Protein AF-A0A7J4RZZ2-F1 (afdb_monomer_lite)

pLDDT: mean 74.85, std 9.75, range [52.66, 89.94]

Foldseek 3Di:
DPPVVVVVVVVVVVVVVVVVVVVVVVVVVVVVVVVVVVCVVCVVLVVLLVVLVVLLVVLVVLLVQLVVCVVVDPDDVVSVVSNVSSVVSNVVSVVSVVVSVD

Structure (mmCIF, N/CA/C/O backbone):
data_AF-A0A7J4RZZ2-F1
#
_entry.id   AF-A0A7J4RZZ2-F1
#
loop_
_atom_site.group_PDB
_atom_site.id
_atom_site.type_symbol
_atom_site.label_atom_id
_atom_site.label_alt_id
_atom_site.label_comp_id
_atom_site.label_asym_id
_atom_site.label_entity_id
_atom_site.label_seq_id
_atom_site.pdbx_PDB_ins_code
_atom_site.Cartn_x
_atom_site.Cartn_y
_atom_site.Cartn_z
_atom_site.occupancy
_atom_site.B_iso_or_equiv
_atom_site.auth_seq_id
_atom_site.auth_comp_id
_atom_site.auth_asym_id
_atom_site.auth_atom_id
_atom_site.pdbx_PDB_model_num
ATOM 1 N N . MET A 1 1 ? 45.988 5.057 -60.104 1.00 52.66 1 MET A N 1
ATOM 2 C CA . MET A 1 1 ? 45.031 4.041 -59.606 1.00 52.66 1 MET A CA 1
ATOM 3 C C . MET A 1 1 ? 45.169 3.894 -58.087 1.00 52.66 1 MET A C 1
ATOM 5 O O . MET A 1 1 ? 45.546 2.832 -57.614 1.00 52.66 1 MET A O 1
ATOM 9 N N . SER A 1 2 ? 44.932 4.956 -57.307 1.00 54.78 2 SER A N 1
ATOM 10 C CA . SER A 1 2 ? 45.121 4.919 -55.839 1.00 54.78 2 SER A CA 1
ATOM 11 C C . SER A 1 2 ? 44.045 5.658 -55.030 1.00 54.78 2 SER A C 1
ATOM 13 O O . SER A 1 2 ? 44.117 5.651 -53.806 1.00 54.78 2 SER A O 1
ATOM 15 N N . SER A 1 3 ? 43.043 6.257 -55.680 1.00 60.94 3 SER A N 1
ATOM 16 C CA . SER A 1 3 ? 41.952 7.013 -55.043 1.00 60.94 3 SER A CA 1
ATOM 17 C C . SER A 1 3 ? 40.695 6.183 -54.782 1.00 60.94 3 SER A C 1
ATOM 19 O O . SER A 1 3 ? 39.990 6.428 -53.808 1.00 60.94 3 SER A O 1
ATOM 21 N N . ASP A 1 4 ? 40.423 5.186 -55.624 1.00 65.88 4 ASP A N 1
ATOM 22 C CA . ASP A 1 4 ? 39.105 4.536 -55.654 1.00 65.88 4 ASP A CA 1
ATOM 23 C C . ASP A 1 4 ? 38.909 3.583 -54.469 1.00 65.88 4 ASP A C 1
ATOM 25 O O . ASP A 1 4 ? 37.820 3.489 -53.912 1.00 65.88 4 ASP A O 1
ATOM 29 N N . TRP A 1 5 ? 39.990 2.953 -53.995 1.00 69.31 5 TRP A N 1
ATOM 30 C CA . TRP A 1 5 ? 39.936 2.071 -52.827 1.00 69.31 5 TRP A CA 1
ATOM 31 C C . TRP A 1 5 ? 39.671 2.837 -51.520 1.00 69.31 5 TRP A C 1
ATOM 33 O O . TRP A 1 5 ? 39.005 2.314 -50.630 1.00 69.31 5 TRP A O 1
ATOM 43 N N . ILE A 1 6 ? 40.148 4.086 -51.413 1.00 68.25 6 ILE A N 1
ATOM 44 C CA . ILE A 1 6 ? 39.923 4.944 -50.239 1.00 68.25 6 ILE A CA 1
ATOM 45 C C . ILE A 1 6 ? 38.468 5.411 -50.210 1.00 68.25 6 ILE A C 1
ATOM 47 O O . ILE A 1 6 ? 37.853 5.411 -49.147 1.00 68.25 6 ILE A O 1
ATOM 51 N N . ALA A 1 7 ? 37.904 5.758 -51.370 1.00 71.00 7 ALA A N 1
ATOM 52 C CA . ALA A 1 7 ? 36.501 6.139 -51.489 1.00 71.00 7 ALA A CA 1
ATOM 53 C C . ALA A 1 7 ? 35.568 4.979 -51.099 1.00 71.00 7 ALA A C 1
ATOM 55 O O . ALA A 1 7 ? 34.713 5.153 -50.234 1.00 71.00 7 ALA A O 1
ATOM 56 N N . SER A 1 8 ? 35.799 3.770 -51.627 1.00 72.62 8 SER A N 1
ATOM 57 C CA . SER A 1 8 ? 35.004 2.585 -51.266 1.00 72.62 8 SER A CA 1
ATOM 58 C C . SER A 1 8 ? 35.156 2.186 -49.792 1.00 72.62 8 SER A C 1
ATOM 60 O O . SER A 1 8 ? 34.197 1.739 -49.163 1.00 72.62 8 SER A O 1
ATOM 62 N N . PHE A 1 9 ? 36.345 2.368 -49.208 1.00 71.62 9 PHE A N 1
ATOM 63 C CA . PHE A 1 9 ? 36.563 2.134 -47.780 1.00 71.62 9 PHE A CA 1
ATOM 64 C C . PHE A 1 9 ? 35.841 3.173 -46.907 1.00 71.62 9 PHE A C 1
ATOM 66 O O . PHE A 1 9 ? 35.226 2.809 -45.905 1.00 71.62 9 PHE A O 1
ATOM 73 N N . ALA A 1 10 ? 35.865 4.451 -47.298 1.00 68.75 10 ALA A N 1
ATOM 74 C CA . ALA A 1 10 ? 35.170 5.529 -46.597 1.00 68.75 10 ALA A CA 1
ATOM 75 C C . ALA A 1 10 ? 33.640 5.369 -46.647 1.00 68.75 10 ALA A C 1
ATOM 77 O O . ALA A 1 10 ? 32.979 5.553 -45.625 1.00 68.75 10 ALA A O 1
ATOM 78 N N . GLU A 1 11 ? 33.085 4.960 -47.790 1.00 72.50 11 GLU A N 1
ATOM 79 C CA . GLU A 1 11 ? 31.659 4.631 -47.932 1.00 72.50 11 GLU A CA 1
ATOM 80 C C . GLU A 1 11 ? 31.266 3.419 -47.076 1.00 72.50 11 GLU A C 1
ATOM 82 O O . GLU A 1 11 ? 30.233 3.439 -46.402 1.00 72.50 11 GLU A O 1
ATOM 87 N N . GLY A 1 12 ? 32.118 2.389 -47.021 1.00 68.12 12 GLY A N 1
ATOM 88 C CA . GLY A 1 12 ? 31.928 1.238 -46.137 1.00 68.12 12 GLY A CA 1
ATOM 89 C C . GLY A 1 12 ? 31.924 1.627 -44.655 1.00 68.12 12 GLY A C 1
ATOM 90 O O . GLY A 1 12 ? 31.045 1.203 -43.904 1.00 68.12 12 GLY A O 1
ATOM 91 N N . LEU A 1 13 ? 32.853 2.492 -44.236 1.00 69.25 13 LEU A N 1
ATOM 92 C CA . LEU A 1 13 ? 32.917 3.025 -42.871 1.00 69.25 13 LEU A CA 1
ATOM 93 C C . LEU A 1 13 ? 31.691 3.876 -42.531 1.00 69.25 13 LEU A C 1
ATOM 95 O O . LEU A 1 13 ? 31.104 3.690 -41.467 1.00 69.25 13 LEU A O 1
ATOM 99 N N . GLN A 1 14 ? 31.261 4.764 -43.431 1.00 67.81 14 GLN A N 1
ATOM 100 C CA . GLN A 1 14 ? 30.038 5.549 -43.242 1.00 67.81 14 GLN A CA 1
ATOM 101 C C . GLN A 1 14 ? 28.794 4.666 -43.152 1.00 67.81 14 GLN A C 1
ATOM 103 O O . GLN A 1 14 ? 27.947 4.914 -42.299 1.00 67.81 14 GLN A O 1
ATOM 108 N N . SER A 1 15 ? 28.696 3.618 -43.972 1.00 73.56 15 SER A N 1
ATOM 109 C CA . SER A 1 15 ? 27.596 2.651 -43.919 1.00 73.56 15 SER A CA 1
ATOM 110 C C . SER A 1 15 ? 27.551 1.929 -42.571 1.00 73.56 15 SER A C 1
ATOM 112 O O . SER A 1 15 ? 26.513 1.918 -41.911 1.00 73.56 15 SER A O 1
ATOM 114 N N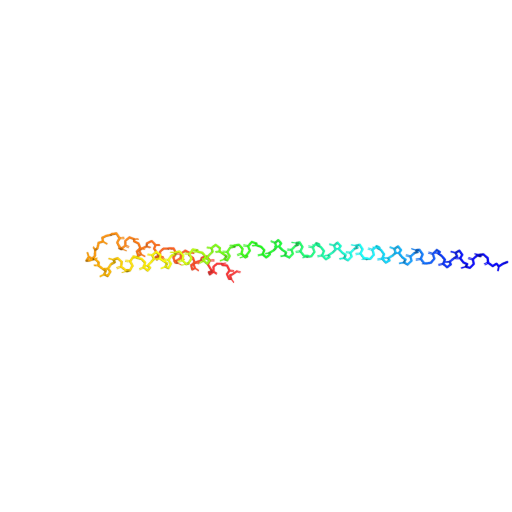 . VAL A 1 16 ? 28.689 1.422 -42.084 1.00 67.00 16 VAL A N 1
ATOM 115 C CA . VAL A 1 16 ? 28.769 0.754 -40.773 1.00 67.00 16 VAL A CA 1
ATOM 116 C C . VAL A 1 16 ? 28.464 1.721 -39.627 1.00 67.00 16 VAL A C 1
ATOM 118 O O . VAL A 1 16 ? 27.769 1.347 -38.684 1.00 67.00 16 VAL A O 1
ATOM 121 N N . VAL A 1 17 ? 28.926 2.972 -39.702 1.00 69.00 17 VAL A N 1
ATOM 122 C CA . VAL A 1 17 ? 28.625 4.003 -38.695 1.00 69.00 17 VAL A CA 1
ATOM 123 C C . VAL A 1 17 ? 27.143 4.385 -38.715 1.00 69.00 17 VAL A C 1
ATOM 125 O O . VAL A 1 17 ? 26.542 4.488 -37.648 1.00 69.00 17 VAL A O 1
ATOM 128 N N . ASN A 1 18 ? 26.522 4.517 -39.890 1.00 72.06 18 ASN A N 1
ATOM 129 C CA . ASN A 1 18 ? 25.085 4.774 -40.011 1.00 72.06 18 ASN A CA 1
ATOM 130 C C . ASN A 1 18 ? 24.248 3.597 -39.506 1.00 72.06 18 ASN A C 1
ATOM 132 O O . ASN A 1 18 ? 23.283 3.812 -38.777 1.00 72.06 18 ASN A O 1
ATOM 136 N N . VAL A 1 19 ? 24.625 2.357 -39.830 1.00 66.50 19 VAL A N 1
ATOM 137 C CA . VAL A 1 19 ? 23.952 1.155 -39.316 1.00 66.50 19 VAL A CA 1
ATOM 138 C C . VAL A 1 19 ? 24.128 1.056 -37.801 1.00 66.50 19 VAL A C 1
ATOM 140 O O . VAL A 1 19 ? 23.158 0.813 -37.095 1.00 66.50 19 VAL A O 1
ATOM 143 N N . SER A 1 20 ? 25.324 1.321 -37.274 1.00 60.91 20 SER A N 1
ATOM 144 C CA . SER A 1 20 ? 25.590 1.348 -35.830 1.00 60.91 20 SER A CA 1
ATOM 145 C C . SER A 1 20 ? 24.780 2.438 -35.115 1.00 60.91 20 SER A C 1
ATOM 147 O O . SER A 1 20 ? 24.180 2.183 -34.071 1.00 60.91 20 SER A O 1
ATOM 149 N N . GLY A 1 21 ? 24.678 3.633 -35.704 1.00 63.28 21 GLY A N 1
ATOM 150 C CA . GLY A 1 21 ? 23.839 4.724 -35.208 1.00 63.28 21 GLY A CA 1
ATOM 151 C C . GLY A 1 21 ? 22.348 4.382 -35.227 1.00 63.28 21 GLY A C 1
ATOM 152 O O . GLY A 1 21 ? 21.658 4.614 -34.235 1.00 63.28 21 GLY A O 1
ATOM 153 N N . ALA A 1 22 ? 21.862 3.765 -36.306 1.00 62.25 22 ALA A N 1
ATOM 154 C CA . ALA A 1 22 ? 20.476 3.323 -36.437 1.00 62.25 22 ALA A CA 1
ATOM 155 C C . ALA A 1 22 ? 20.136 2.194 -35.451 1.00 62.25 22 ALA A C 1
ATOM 157 O O . ALA A 1 22 ? 19.118 2.261 -34.766 1.00 62.25 22 ALA A O 1
ATOM 158 N N . VAL A 1 23 ? 21.014 1.198 -35.305 1.00 63.06 23 VAL A N 1
ATOM 159 C CA . VAL A 1 23 ? 20.860 0.100 -34.337 1.00 63.06 23 VAL A CA 1
ATOM 160 C C . VAL A 1 23 ? 20.881 0.638 -32.907 1.00 63.06 23 VAL A C 1
ATOM 162 O O . VAL A 1 23 ? 20.030 0.269 -32.101 1.00 63.06 23 VAL A O 1
ATOM 165 N N . LYS A 1 24 ? 21.784 1.572 -32.588 1.00 62.94 24 LYS A N 1
ATOM 166 C CA . LYS A 1 24 ? 21.810 2.241 -31.281 1.00 62.94 24 LYS A CA 1
ATOM 167 C C . LYS A 1 24 ? 20.527 3.039 -31.028 1.00 62.94 24 LYS A C 1
ATOM 169 O O . LYS A 1 24 ? 20.004 2.986 -29.919 1.00 62.94 24 LYS A O 1
ATOM 174 N N . GLY A 1 25 ? 20.002 3.718 -32.050 1.00 61.72 25 GLY A N 1
ATOM 175 C CA . GLY A 1 25 ? 18.724 4.429 -32.002 1.00 61.72 25 GLY A CA 1
ATOM 176 C C . GLY A 1 25 ? 17.557 3.500 -31.666 1.00 61.72 25 GLY A C 1
ATOM 177 O O . GLY A 1 25 ? 16.870 3.730 -30.674 1.00 61.72 25 GLY A O 1
ATOM 178 N N . VAL A 1 26 ? 17.405 2.404 -32.416 1.00 64.75 26 VAL A N 1
ATOM 179 C CA . VAL A 1 26 ? 16.331 1.411 -32.226 1.00 64.75 26 VAL A CA 1
ATOM 180 C C . VAL A 1 26 ? 16.443 0.691 -30.880 1.00 64.75 26 VAL A C 1
ATOM 182 O O . VAL A 1 26 ? 15.433 0.464 -30.219 1.00 64.75 26 VAL A O 1
ATOM 185 N N . ILE A 1 27 ? 17.656 0.357 -30.425 1.00 63.28 27 ILE A N 1
ATOM 186 C CA . ILE A 1 27 ? 17.855 -0.252 -29.101 1.00 63.28 27 ILE A CA 1
ATOM 187 C C . ILE A 1 27 ? 17.497 0.751 -28.004 1.00 63.28 27 ILE A C 1
ATOM 189 O O . ILE A 1 27 ? 16.806 0.393 -27.055 1.00 63.28 27 ILE A O 1
ATOM 193 N N . SER A 1 28 ? 17.925 2.009 -28.128 1.00 66.44 28 SER A N 1
ATOM 194 C CA . SER A 1 28 ? 17.612 3.032 -27.127 1.00 66.44 28 SER A CA 1
ATOM 195 C C . SER A 1 28 ? 16.115 3.338 -27.049 1.00 66.44 28 SER A C 1
ATOM 197 O O . SER A 1 28 ? 15.598 3.453 -25.941 1.00 66.44 28 SER A O 1
ATOM 199 N N . SER A 1 29 ? 15.405 3.381 -28.184 1.00 66.25 29 SER A N 1
ATOM 200 C CA . SER A 1 29 ? 13.952 3.572 -28.203 1.00 66.25 29 SER A CA 1
ATOM 201 C C . SER A 1 29 ? 13.221 2.355 -27.645 1.00 66.25 29 SER A C 1
ATOM 203 O O . SER A 1 29 ? 12.339 2.515 -26.815 1.00 66.25 29 SER A O 1
ATOM 205 N N . SER A 1 30 ? 13.646 1.139 -28.001 1.00 63.53 30 SER A N 1
ATOM 206 C CA . SER A 1 30 ? 13.036 -0.102 -27.499 1.00 63.53 30 SER A CA 1
ATOM 207 C C . SER A 1 30 ? 13.246 -0.283 -25.992 1.00 63.53 30 SER A C 1
ATOM 209 O O . SER A 1 30 ? 12.363 -0.768 -25.289 1.00 63.53 30 SER A O 1
ATOM 211 N N . VAL A 1 31 ? 14.412 0.114 -25.470 1.00 68.06 31 VAL A N 1
ATOM 212 C CA . VAL A 1 31 ? 14.688 0.106 -24.027 1.00 68.06 31 VAL A CA 1
ATOM 213 C C . VAL A 1 31 ? 13.891 1.203 -23.325 1.00 68.06 31 VAL A C 1
ATOM 215 O O . VAL A 1 31 ? 13.322 0.933 -22.272 1.00 68.06 31 VAL A O 1
ATOM 218 N N . ALA A 1 32 ? 13.803 2.408 -23.894 1.00 69.06 32 ALA A N 1
ATOM 219 C CA . ALA A 1 32 ? 13.000 3.492 -23.331 1.00 69.06 32 ALA A CA 1
ATOM 220 C C . ALA A 1 32 ? 11.510 3.121 -23.274 1.00 69.06 32 ALA A C 1
ATOM 222 O O . ALA A 1 32 ? 10.909 3.219 -22.209 1.00 69.06 32 ALA A O 1
ATOM 223 N N . GLU A 1 33 ? 10.950 2.587 -24.360 1.00 70.56 33 GLU A N 1
ATOM 224 C CA . GLU A 1 33 ? 9.572 2.086 -24.414 1.00 70.56 33 GLU A CA 1
ATOM 225 C C . GLU A 1 33 ? 9.362 0.893 -23.474 1.00 70.56 33 GLU A C 1
ATOM 227 O O . GLU A 1 33 ? 8.331 0.790 -22.814 1.00 70.56 33 GLU A O 1
ATOM 232 N N . GLY A 1 34 ? 10.341 -0.010 -23.360 1.00 68.94 34 GLY A N 1
ATOM 233 C CA . GLY A 1 34 ? 10.288 -1.133 -22.422 1.00 68.94 34 GLY A CA 1
ATOM 234 C C . GLY A 1 34 ? 10.273 -0.684 -20.956 1.00 68.94 34 GLY A C 1
ATOM 235 O O . GLY A 1 34 ? 9.504 -1.212 -20.151 1.00 68.94 34 GLY A O 1
ATOM 236 N N . VAL A 1 35 ? 11.086 0.317 -20.611 1.00 72.25 35 VAL A N 1
ATOM 237 C CA . VAL A 1 35 ? 11.136 0.921 -19.270 1.00 72.25 35 VAL A CA 1
ATOM 238 C C . VAL A 1 35 ? 9.861 1.703 -18.988 1.00 72.25 35 VAL A C 1
ATOM 240 O O . VAL A 1 35 ? 9.304 1.564 -17.902 1.00 72.25 35 VAL A O 1
ATOM 243 N N . GLU A 1 36 ? 9.377 2.481 -19.951 1.00 69.62 36 GLU A N 1
ATOM 244 C CA . GLU A 1 36 ? 8.153 3.269 -19.835 1.00 69.62 36 GLU A CA 1
ATOM 245 C C . GLU A 1 36 ? 6.939 2.356 -19.623 1.00 69.62 36 GLU A C 1
ATOM 247 O O . GLU A 1 36 ? 6.223 2.498 -18.631 1.00 69.62 36 GLU A O 1
ATOM 252 N N . ASN A 1 37 ? 6.774 1.327 -20.457 1.00 72.19 37 ASN A N 1
ATOM 253 C CA . ASN A 1 37 ? 5.716 0.328 -20.298 1.00 72.19 37 ASN A CA 1
ATOM 254 C C . ASN A 1 37 ? 5.841 -0.446 -18.974 1.00 72.19 37 ASN A C 1
ATOM 256 O O . ASN A 1 37 ? 4.841 -0.703 -18.296 1.00 72.19 37 ASN A O 1
ATOM 260 N N . GLY A 1 38 ? 7.068 -0.771 -18.556 1.00 69.75 38 GLY A N 1
ATOM 261 C CA . GLY A 1 38 ? 7.347 -1.369 -17.251 1.00 69.75 38 GLY A CA 1
ATOM 262 C C . GLY A 1 38 ? 6.902 -0.469 -16.096 1.00 69.75 38 GLY A C 1
ATOM 263 O O . GLY A 1 38 ? 6.160 -0.912 -15.216 1.00 69.75 38 GLY A O 1
ATOM 264 N N . PHE A 1 39 ? 7.269 0.812 -16.132 1.00 70.12 39 PHE A N 1
ATOM 265 C CA . PHE A 1 39 ? 6.877 1.802 -15.132 1.00 70.12 39 PHE A CA 1
ATOM 266 C C . PHE A 1 39 ? 5.362 1.992 -15.083 1.00 70.12 39 PHE A C 1
ATOM 268 O O . PHE A 1 39 ? 4.785 1.920 -13.996 1.00 70.12 39 PHE A O 1
ATOM 275 N N . TYR A 1 40 ? 4.69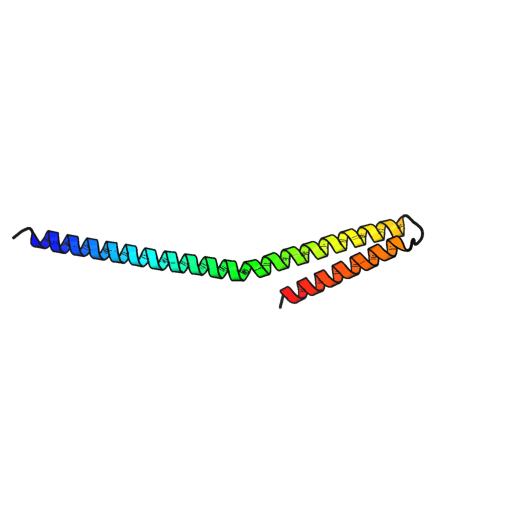5 2.161 -16.224 1.00 73.06 40 TYR A N 1
ATOM 276 C CA . TYR A 1 40 ? 3.239 2.310 -16.271 1.00 73.06 40 TYR A CA 1
ATOM 277 C C . TYR A 1 40 ? 2.501 1.065 -15.769 1.00 73.06 40 TYR A C 1
ATOM 279 O O . TYR A 1 40 ? 1.442 1.192 -15.156 1.00 73.06 40 TYR A O 1
ATOM 287 N N . SER A 1 41 ? 3.068 -0.131 -15.949 1.00 72.19 41 SER A N 1
ATOM 288 C CA . SER A 1 41 ? 2.460 -1.368 -15.442 1.00 72.19 41 SER A CA 1
ATOM 289 C C . SER A 1 41 ? 2.615 -1.554 -13.923 1.00 72.19 41 SER A C 1
ATOM 291 O O . SER A 1 41 ? 1.722 -2.095 -13.264 1.00 72.19 41 SER A O 1
ATOM 293 N N . ILE A 1 42 ? 3.727 -1.089 -13.340 1.00 71.56 42 ILE A N 1
ATOM 294 C CA . ILE A 1 42 ? 4.070 -1.323 -11.926 1.00 71.56 42 ILE A CA 1
ATOM 295 C C . ILE A 1 42 ? 3.562 -0.194 -11.023 1.00 71.56 42 ILE A C 1
ATOM 297 O O . ILE A 1 42 ? 3.044 -0.459 -9.935 1.00 71.56 42 ILE A O 1
ATOM 301 N N . THR A 1 43 ? 3.657 1.055 -11.479 1.00 77.12 43 THR A N 1
ATOM 302 C CA . THR A 1 43 ? 3.255 2.259 -10.731 1.00 77.12 43 THR A CA 1
ATOM 303 C C . THR A 1 43 ? 1.860 2.157 -10.097 1.00 77.12 43 THR A C 1
ATOM 305 O O . THR A 1 43 ? 1.756 2.378 -8.887 1.00 77.12 43 THR A O 1
ATOM 308 N N . PRO A 1 44 ? 0.784 1.760 -10.810 1.00 78.06 44 PRO A N 1
ATOM 309 C CA . PRO A 1 44 ? -0.543 1.677 -10.202 1.00 78.06 44 PRO A CA 1
ATOM 310 C C . PRO A 1 44 ? -0.619 0.625 -9.086 1.00 78.06 44 PRO A C 1
ATOM 312 O O . PRO A 1 44 ? -1.305 0.847 -8.088 1.00 78.06 44 PRO A O 1
ATOM 315 N N . ARG A 1 45 ? 0.117 -0.492 -9.194 1.00 76.56 45 ARG A N 1
ATOM 316 C CA . ARG A 1 45 ? 0.173 -1.515 -8.134 1.00 76.56 45 ARG A CA 1
ATOM 317 C C . ARG A 1 45 ? 0.915 -1.014 -6.900 1.00 76.56 45 ARG A C 1
ATOM 319 O O . ARG A 1 45 ? 0.474 -1.281 -5.784 1.00 76.56 45 ARG A O 1
ATOM 326 N N . VAL A 1 46 ? 2.009 -0.277 -7.091 1.00 79.75 46 VAL A N 1
ATOM 327 C CA . VAL A 1 46 ? 2.792 0.306 -5.990 1.00 79.75 46 VAL A CA 1
ATOM 328 C C . VAL A 1 46 ? 1.984 1.374 -5.259 1.00 79.75 46 VAL A C 1
ATOM 330 O O . VAL A 1 46 ? 1.875 1.318 -4.037 1.00 79.75 46 VAL A O 1
ATOM 333 N N . ILE A 1 47 ? 1.342 2.292 -5.987 1.00 81.06 47 ILE A N 1
ATOM 334 C CA . ILE A 1 47 ? 0.480 3.324 -5.390 1.00 81.06 47 ILE A CA 1
ATOM 335 C C . ILE A 1 47 ? -0.655 2.674 -4.592 1.00 81.06 47 ILE A C 1
ATOM 337 O O . ILE A 1 47 ? -0.913 3.056 -3.450 1.00 81.06 47 ILE A O 1
ATOM 341 N N . ARG A 1 48 ? -1.298 1.641 -5.150 1.00 78.44 48 ARG A N 1
ATOM 342 C CA . ARG A 1 48 ? -2.362 0.907 -4.457 1.00 78.44 48 ARG A CA 1
ATOM 343 C C . ARG A 1 48 ? -1.859 0.234 -3.180 1.00 78.44 48 ARG A C 1
ATOM 345 O O . ARG A 1 48 ? -2.545 0.294 -2.164 1.00 78.44 48 ARG A O 1
ATOM 352 N N . LEU A 1 49 ? -0.660 -0.350 -3.204 1.00 82.19 49 LEU A N 1
ATOM 353 C CA . LEU A 1 49 ? -0.012 -0.927 -2.021 1.00 82.19 49 LEU A CA 1
ATOM 354 C C . LEU A 1 49 ? 0.239 0.114 -0.930 1.00 82.19 49 LEU A C 1
ATOM 356 O O . LEU A 1 49 ? -0.055 -0.164 0.229 1.00 82.19 49 LEU A O 1
ATOM 360 N N . VAL A 1 50 ? 0.739 1.297 -1.296 1.00 85.56 50 VAL A N 1
ATOM 361 C CA . VAL A 1 50 ? 0.999 2.400 -0.354 1.00 85.56 50 VAL A CA 1
ATOM 362 C C . VAL A 1 50 ? -0.297 2.902 0.287 1.00 85.56 50 VAL A C 1
ATOM 364 O O . VAL A 1 50 ? -0.346 3.133 1.492 1.00 85.56 50 VAL A O 1
ATOM 367 N N . ILE A 1 51 ? -1.375 3.028 -0.491 1.00 84.88 51 ILE A N 1
ATOM 368 C CA . ILE A 1 51 ? -2.686 3.435 0.036 1.00 84.88 51 ILE A CA 1
ATOM 369 C C . ILE A 1 51 ? -3.230 2.379 1.007 1.00 84.88 51 ILE A C 1
ATOM 371 O O . ILE A 1 51 ? -3.708 2.713 2.092 1.00 84.88 51 ILE A O 1
ATOM 375 N N . VAL A 1 52 ? -3.137 1.099 0.638 1.00 86.12 52 VAL A N 1
ATOM 376 C CA . VAL A 1 52 ? -3.604 -0.019 1.467 1.00 86.12 52 VAL A CA 1
ATOM 377 C C . VAL A 1 52 ? -2.809 -0.126 2.770 1.00 86.12 52 VAL A C 1
ATOM 379 O O . VAL A 1 52 ? -3.406 -0.307 3.832 1.00 86.12 52 VAL A O 1
ATOM 382 N N . SER A 1 53 ? -1.482 0.011 2.721 1.00 83.25 53 SER A N 1
ATOM 383 C CA . SER A 1 53 ? -0.647 -0.016 3.925 1.00 83.25 53 SER A CA 1
ATOM 384 C C . SER A 1 53 ? -0.902 1.194 4.826 1.00 83.25 53 SER A C 1
ATOM 386 O O . SER A 1 53 ? -0.986 1.030 6.043 1.00 83.25 53 SER A O 1
ATOM 388 N N . GLY A 1 54 ? -1.114 2.379 4.244 1.00 86.38 54 GLY A N 1
ATOM 389 C CA . GLY A 1 54 ? -1.524 3.579 4.974 1.00 86.38 54 GLY A CA 1
ATOM 390 C C . GLY A 1 54 ? -2.846 3.382 5.718 1.00 86.38 54 GLY A C 1
ATOM 391 O O . GLY A 1 54 ? -2.909 3.614 6.922 1.00 86.38 54 GLY A O 1
ATOM 392 N N . LEU A 1 55 ? -3.874 2.862 5.038 1.00 85.88 55 LEU A N 1
ATOM 393 C CA . LEU A 1 55 ? -5.177 2.547 5.642 1.00 85.88 55 LEU A CA 1
ATOM 394 C C . LEU A 1 55 ? -5.067 1.551 6.803 1.00 85.88 55 LEU A C 1
ATOM 396 O O . LEU A 1 55 ? -5.708 1.748 7.835 1.00 85.88 55 LEU A O 1
ATOM 400 N N . LEU A 1 56 ? -4.242 0.509 6.659 1.00 86.06 56 LEU A N 1
ATOM 401 C CA . LEU A 1 56 ? -4.007 -0.466 7.727 1.00 86.06 56 LEU A CA 1
ATOM 402 C C . LEU A 1 56 ? -3.336 0.172 8.947 1.00 86.06 56 LEU A C 1
ATOM 404 O O . LEU A 1 56 ? -3.786 -0.057 10.068 1.00 86.06 56 LEU A O 1
ATOM 408 N N . LEU A 1 57 ? -2.298 0.989 8.745 1.00 89.25 57 LEU A N 1
ATOM 409 C CA . LEU A 1 57 ? -1.602 1.678 9.836 1.00 89.25 57 LEU A CA 1
ATOM 410 C C . LEU A 1 57 ? -2.515 2.678 10.548 1.00 89.25 57 LEU A C 1
ATOM 412 O O . LEU A 1 57 ? -2.569 2.689 11.776 1.00 89.25 57 LEU A O 1
ATOM 416 N N . THR A 1 58 ? -3.273 3.481 9.798 1.00 89.44 58 THR A N 1
ATOM 417 C CA . THR A 1 58 ? -4.254 4.406 10.378 1.00 89.44 58 THR A CA 1
ATOM 418 C C . THR A 1 58 ? -5.328 3.651 11.155 1.00 89.44 58 THR A C 1
ATOM 420 O O . THR A 1 58 ? -5.629 4.023 12.287 1.00 89.44 58 THR A O 1
ATOM 423 N N . GLY A 1 59 ? -5.863 2.560 10.599 1.00 85.12 59 GLY A N 1
ATOM 424 C CA . GLY A 1 59 ? -6.828 1.709 11.293 1.00 85.12 59 GLY A CA 1
ATOM 425 C C . GLY A 1 59 ? -6.273 1.132 12.594 1.00 85.12 59 GLY A C 1
ATOM 426 O O . GLY A 1 59 ? -6.951 1.177 13.617 1.00 85.12 59 GLY A O 1
ATOM 427 N N . LEU A 1 60 ? -5.018 0.671 12.583 1.00 89.75 60 LEU A N 1
ATOM 428 C CA . LEU A 1 60 ? -4.337 0.141 13.764 1.00 89.75 60 LEU A CA 1
ATOM 429 C C . LEU A 1 60 ? -4.143 1.210 14.849 1.00 89.75 60 LEU A C 1
ATOM 431 O O . LEU A 1 60 ? -4.404 0.948 16.020 1.00 89.75 60 LEU A O 1
ATOM 435 N N . LEU A 1 61 ? -3.723 2.420 14.467 1.00 88.75 61 LEU A N 1
ATOM 436 C CA . LEU A 1 61 ? -3.544 3.541 15.394 1.00 88.75 61 LEU A CA 1
ATOM 437 C C . LEU A 1 61 ? -4.872 3.966 16.025 1.00 88.75 61 LEU A C 1
ATOM 439 O O . LEU A 1 61 ? -4.952 4.126 17.240 1.00 88.75 61 LEU A O 1
ATOM 443 N N . VAL A 1 62 ? -5.927 4.104 15.219 1.00 88.56 62 VAL A N 1
ATOM 444 C CA . VAL A 1 62 ? -7.269 4.460 15.706 1.00 88.56 62 VAL A CA 1
ATOM 445 C C . VAL A 1 62 ? -7.825 3.366 16.621 1.00 88.56 62 VAL A C 1
ATOM 447 O O . VAL A 1 62 ? -8.399 3.670 17.666 1.00 88.56 62 VAL A O 1
ATOM 450 N N . PHE A 1 63 ? -7.597 2.096 16.279 1.00 87.00 63 PHE A N 1
ATOM 451 C CA . PHE A 1 63 ? -7.974 0.966 17.121 1.00 87.00 63 PHE A CA 1
ATOM 452 C C . PHE A 1 63 ? -7.230 0.982 18.463 1.00 87.00 63 PHE A C 1
ATOM 454 O O . PHE A 1 63 ? -7.859 0.847 19.509 1.00 87.00 63 PHE A O 1
ATOM 461 N N . ALA A 1 64 ? -5.914 1.208 18.456 1.00 86.62 64 ALA A N 1
ATOM 462 C CA . ALA A 1 64 ? -5.104 1.291 19.670 1.00 86.62 64 ALA A CA 1
ATOM 463 C C . ALA A 1 64 ? -5.515 2.473 20.567 1.00 86.62 64 ALA A C 1
ATOM 465 O O . ALA A 1 64 ? -5.612 2.314 21.782 1.00 86.62 64 ALA A O 1
ATOM 466 N N . LEU A 1 65 ? -5.823 3.634 19.977 1.00 85.38 65 LEU A N 1
ATOM 467 C CA . LEU A 1 65 ? -6.352 4.793 20.703 1.00 85.38 65 LEU A CA 1
ATOM 468 C C . LEU A 1 65 ? -7.716 4.496 21.336 1.00 85.38 65 LEU A C 1
ATOM 470 O O . LEU A 1 65 ? -7.938 4.823 22.502 1.00 85.38 65 LEU A O 1
ATOM 474 N N . GLY A 1 66 ? -8.616 3.844 20.595 1.00 83.06 66 GLY A N 1
ATOM 475 C CA . GLY A 1 66 ? -9.904 3.400 21.127 1.00 83.06 66 GLY A CA 1
ATOM 476 C C . GLY A 1 66 ? -9.743 2.397 22.266 1.00 83.06 66 GLY A C 1
ATOM 477 O O . GLY A 1 66 ? -10.403 2.524 23.295 1.00 83.06 66 GLY A O 1
ATOM 478 N N . PHE A 1 67 ? -8.818 1.448 22.120 1.00 83.56 67 PHE A N 1
ATOM 479 C CA . PHE A 1 67 ? -8.502 0.461 23.148 1.00 83.56 67 PHE A CA 1
ATOM 480 C C . PHE A 1 67 ? -7.971 1.118 24.429 1.00 83.56 67 PHE A C 1
ATOM 482 O O . PHE A 1 67 ? -8.454 0.811 25.517 1.00 83.56 67 PHE A O 1
ATOM 489 N N . GLY A 1 68 ? -7.047 2.077 24.300 1.00 82.56 68 GLY A N 1
ATOM 490 C CA . GLY A 1 68 ? -6.538 2.861 25.427 1.00 82.56 68 GLY A CA 1
ATOM 491 C C . GLY A 1 68 ? -7.643 3.634 26.150 1.00 82.56 68 GLY A C 1
ATOM 492 O O . GLY A 1 68 ? -7.748 3.557 27.370 1.00 82.56 68 GLY A O 1
ATOM 493 N N . GLN A 1 69 ? -8.539 4.293 25.408 1.00 80.25 69 GLN A N 1
ATOM 494 C CA . GLN A 1 69 ? -9.655 5.038 26.005 1.00 80.25 69 GLN A CA 1
ATOM 495 C C . GLN A 1 69 ? -10.680 4.146 26.714 1.00 80.25 69 GLN A C 1
ATOM 497 O O . GLN A 1 69 ? -11.246 4.567 27.722 1.00 80.25 69 GLN A O 1
ATOM 502 N N . VAL A 1 70 ? -10.931 2.936 26.204 1.00 80.44 70 VAL A N 1
ATOM 503 C CA . VAL A 1 70 ? -11.828 1.965 26.855 1.00 80.44 70 VAL A CA 1
ATOM 504 C C . VAL A 1 70 ? -11.220 1.414 28.148 1.00 80.44 70 VAL A C 1
ATOM 506 O O . VAL A 1 70 ? -11.964 1.141 29.088 1.00 80.44 70 VAL A O 1
ATOM 509 N N . LEU A 1 71 ? -9.892 1.274 28.210 1.00 77.69 71 LEU A N 1
ATOM 510 C CA . LEU A 1 71 ? -9.180 0.826 29.409 1.00 77.69 71 LEU A CA 1
ATOM 511 C C . LEU A 1 71 ? -9.046 1.921 30.476 1.00 77.69 71 LEU A C 1
ATOM 513 O O . LEU A 1 71 ? -9.187 1.622 31.658 1.00 77.69 71 LEU A O 1
ATOM 517 N N . GLU A 1 72 ? -8.780 3.169 30.081 1.00 73.62 72 GLU A N 1
ATOM 518 C CA . GLU A 1 72 ? -8.593 4.280 31.026 1.00 73.62 72 GLU A CA 1
ATOM 519 C C . GLU A 1 72 ? -9.904 4.803 31.625 1.00 73.62 72 GLU A C 1
ATOM 521 O O . GLU A 1 72 ? -9.910 5.265 32.763 1.00 73.62 72 G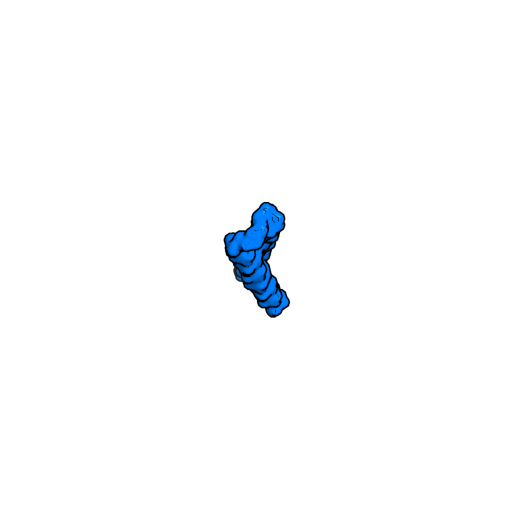LU A O 1
ATOM 526 N N . ASN A 1 73 ? -11.019 4.746 30.888 1.00 57.91 73 ASN A N 1
ATOM 527 C CA . ASN A 1 73 ? -12.293 5.306 31.333 1.00 57.91 73 ASN A CA 1
ATOM 528 C C . ASN A 1 73 ? -13.428 4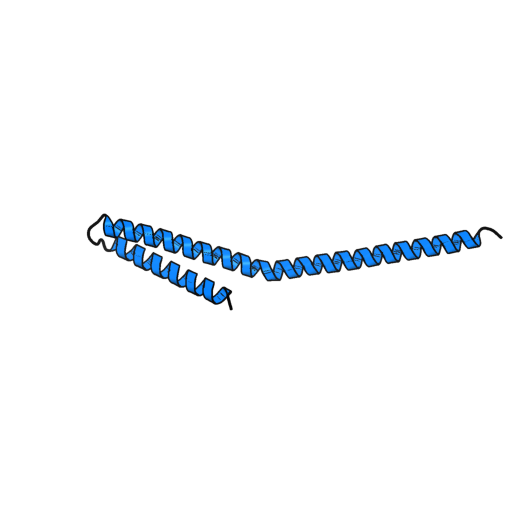.302 31.130 1.00 57.91 73 ASN A C 1
ATOM 530 O O . ASN A 1 73 ? -13.774 3.988 29.993 1.00 57.91 73 ASN A O 1
ATOM 534 N N . THR A 1 74 ? -14.043 3.864 32.235 1.00 56.34 74 THR A N 1
ATOM 535 C CA . THR A 1 74 ? -15.267 3.049 32.326 1.00 56.34 74 THR A CA 1
ATOM 536 C C . THR A 1 74 ? -16.181 3.226 31.109 1.00 56.34 74 THR A C 1
ATOM 538 O O . THR A 1 74 ? -16.944 4.187 31.054 1.00 56.34 74 THR A O 1
ATOM 541 N N . PHE A 1 75 ? -16.057 2.334 30.117 1.00 56.78 75 PHE A N 1
ATOM 542 C CA . PHE A 1 75 ? -16.905 2.212 28.921 1.00 56.78 75 PHE A CA 1
ATOM 543 C C . PHE A 1 75 ? -17.557 3.524 28.435 1.00 56.78 75 PHE A C 1
ATOM 545 O O . PHE A 1 75 ? -18.778 3.633 28.312 1.00 56.78 75 PHE A O 1
ATOM 552 N N . GLN A 1 76 ? -16.758 4.550 28.126 1.00 60.88 76 GLN A N 1
ATOM 553 C CA . GLN A 1 76 ? -17.304 5.709 27.421 1.00 60.88 76 GLN A CA 1
ATOM 554 C C . GLN A 1 76 ? -17.597 5.332 25.963 1.00 60.88 76 GLN A C 1
ATOM 556 O O . GLN A 1 76 ? -16.722 4.833 25.255 1.00 60.88 76 GLN A O 1
ATOM 561 N N . ALA A 1 77 ? -18.806 5.647 25.482 1.00 65.75 77 ALA A N 1
ATOM 562 C CA . ALA A 1 77 ? -19.261 5.395 24.105 1.00 65.75 77 ALA A CA 1
ATOM 563 C C . ALA A 1 77 ? -18.326 5.962 23.010 1.00 65.75 77 ALA A C 1
ATOM 565 O O . ALA A 1 77 ? -18.384 5.557 21.852 1.00 65.75 77 ALA A O 1
ATOM 566 N N . LYS A 1 78 ? -17.441 6.896 23.376 1.00 67.94 78 LYS A N 1
ATOM 567 C CA . LYS A 1 78 ? -16.403 7.442 22.495 1.00 67.94 78 LYS A CA 1
ATOM 568 C C . LYS A 1 78 ? -15.303 6.417 22.188 1.00 67.94 78 LYS A C 1
ATOM 570 O O . LYS A 1 78 ? -14.941 6.266 21.027 1.00 67.94 78 LYS A O 1
ATOM 575 N N . GLY A 1 79 ? -14.830 5.669 23.188 1.00 71.81 79 GLY A N 1
ATOM 576 C CA . GLY A 1 79 ? -13.775 4.662 23.020 1.00 71.81 79 GLY A CA 1
ATOM 577 C C . GLY A 1 79 ? -14.219 3.478 22.155 1.00 71.81 79 GLY A C 1
ATOM 578 O O . GLY A 1 79 ? -13.487 3.041 21.267 1.00 71.81 79 GLY A O 1
ATOM 579 N N . SER A 1 80 ? -15.462 3.017 22.335 1.00 76.38 80 SER A N 1
ATOM 580 C CA . SER A 1 80 ? -16.057 1.983 21.476 1.00 76.38 80 SER A CA 1
ATOM 581 C C . SER A 1 80 ? -16.263 2.463 20.035 1.00 76.38 80 SER A C 1
ATOM 583 O O . SER A 1 80 ? -16.082 1.679 19.104 1.00 76.38 80 SER A O 1
ATOM 585 N N . GLY A 1 81 ? -16.561 3.753 19.835 1.00 80.62 81 GLY A N 1
ATOM 586 C CA . GLY A 1 81 ? -16.611 4.377 18.511 1.00 80.62 81 GLY A CA 1
ATOM 587 C C . GLY A 1 81 ? -15.265 4.331 17.781 1.00 80.62 81 GLY A C 1
ATOM 588 O O . GLY A 1 81 ? -15.214 3.941 16.614 1.00 80.62 81 GLY A O 1
ATOM 589 N N . TYR A 1 82 ? -14.166 4.647 18.471 1.00 82.44 82 TYR A N 1
ATOM 590 C CA . TYR A 1 82 ? -12.818 4.542 17.900 1.00 82.44 82 TYR A CA 1
ATOM 591 C C . TYR A 1 82 ? -12.407 3.091 17.620 1.00 82.44 82 TYR A C 1
ATOM 593 O O . TYR A 1 82 ? -11.822 2.821 16.574 1.00 82.44 82 TYR A O 1
ATOM 601 N N . LEU A 1 83 ? -12.767 2.138 18.485 1.00 83.31 83 LEU A N 1
ATOM 602 C CA . LEU A 1 83 ? -12.529 0.711 18.228 1.00 83.31 83 LEU A CA 1
ATOM 603 C C . LEU A 1 83 ? -13.265 0.217 16.978 1.00 83.31 83 LEU A C 1
ATOM 605 O O . LEU A 1 83 ? -12.660 -0.448 16.138 1.00 83.31 83 LEU A O 1
ATOM 609 N N . LEU A 1 84 ? -14.546 0.567 16.826 1.00 86.44 84 LEU A N 1
ATOM 610 C CA . LEU A 1 84 ? -15.332 0.218 15.640 1.00 86.44 84 LEU A CA 1
ATOM 611 C C . LEU A 1 84 ? -14.756 0.859 14.377 1.00 86.44 84 LEU A C 1
ATOM 613 O O . LEU A 1 84 ? -14.568 0.169 13.377 1.00 86.44 84 LEU A O 1
ATOM 617 N N . ALA A 1 85 ? -14.425 2.152 14.424 1.00 85.69 85 ALA A N 1
ATOM 618 C CA . ALA A 1 85 ? -13.813 2.844 13.295 1.00 85.69 85 ALA A CA 1
ATOM 619 C C . ALA A 1 85 ? -12.474 2.199 12.902 1.00 85.69 85 ALA A C 1
ATOM 621 O O . ALA A 1 85 ? -12.260 1.886 11.732 1.00 85.69 85 ALA A O 1
ATOM 622 N N . GLY A 1 86 ? -11.604 1.928 13.880 1.00 84.50 86 GLY A N 1
ATOM 623 C CA . GLY A 1 86 ? -10.331 1.242 13.664 1.00 84.50 86 GLY A CA 1
ATOM 624 C C . GLY A 1 86 ? -10.513 -0.147 13.049 1.00 84.50 86 GLY A C 1
ATOM 625 O O . GLY A 1 86 ? -9.849 -0.475 12.067 1.00 84.50 86 GLY A O 1
ATOM 626 N N . ALA A 1 87 ? -11.471 -0.933 13.547 1.00 86.12 87 ALA A N 1
ATOM 627 C CA . ALA A 1 87 ? -11.789 -2.254 13.006 1.00 86.12 87 ALA A CA 1
ATOM 628 C C . ALA A 1 87 ? -12.285 -2.192 11.550 1.00 86.12 87 ALA A C 1
ATOM 630 O O . ALA A 1 87 ? -11.863 -3.004 10.726 1.00 86.12 87 ALA A O 1
ATOM 631 N N . VAL A 1 88 ? -13.124 -1.209 11.204 1.00 89.94 88 VAL A N 1
ATOM 632 C CA . VAL A 1 88 ? -13.587 -0.990 9.823 1.00 89.94 88 VAL A CA 1
ATOM 633 C C . VAL A 1 88 ? -12.418 -0.622 8.909 1.00 89.94 88 VAL A C 1
ATOM 635 O O . VAL A 1 88 ? -12.284 -1.203 7.834 1.00 89.94 88 VAL A O 1
ATOM 638 N N . PHE A 1 89 ? -11.535 0.284 9.334 1.00 86.06 89 PHE A N 1
ATOM 639 C CA . PHE A 1 89 ? -10.350 0.649 8.551 1.00 86.06 89 PHE A CA 1
ATOM 640 C C . PHE A 1 89 ? -9.406 -0.539 8.331 1.00 86.06 89 PHE A C 1
ATOM 642 O O . PHE A 1 89 ? -8.931 -0.740 7.211 1.00 86.06 89 PHE A O 1
ATOM 649 N N . ILE A 1 90 ? -9.188 -1.366 9.357 1.00 87.12 90 ILE A N 1
ATOM 650 C CA . ILE A 1 90 ? -8.398 -2.598 9.240 1.00 87.12 90 ILE A CA 1
ATOM 651 C C . ILE A 1 90 ? -9.064 -3.575 8.264 1.00 87.12 90 ILE A C 1
ATOM 653 O O . ILE A 1 90 ? -8.384 -4.129 7.402 1.00 87.12 90 ILE A O 1
ATOM 657 N N . ALA A 1 91 ? -10.385 -3.761 8.346 1.00 86.56 91 ALA A N 1
ATOM 658 C CA . ALA A 1 91 ? -11.123 -4.647 7.449 1.00 86.56 91 ALA A CA 1
ATOM 659 C C . ALA A 1 91 ? -11.052 -4.177 5.986 1.00 86.56 91 ALA A C 1
ATOM 661 O O . ALA A 1 91 ? -10.751 -4.973 5.097 1.00 86.56 91 ALA A O 1
ATOM 662 N N . VAL A 1 92 ? -11.257 -2.882 5.729 1.00 88.06 92 VAL A N 1
ATOM 663 C CA . VAL A 1 92 ? -11.145 -2.293 4.384 1.00 88.06 92 VAL A CA 1
ATOM 664 C C . VAL A 1 92 ? -9.718 -2.420 3.849 1.00 88.06 92 VAL A C 1
ATOM 666 O O . VAL A 1 92 ? -9.528 -2.834 2.704 1.00 88.06 92 VAL A O 1
ATOM 669 N N . GLY A 1 93 ? -8.708 -2.139 4.677 1.00 82.25 93 GLY A N 1
ATOM 670 C CA . GLY 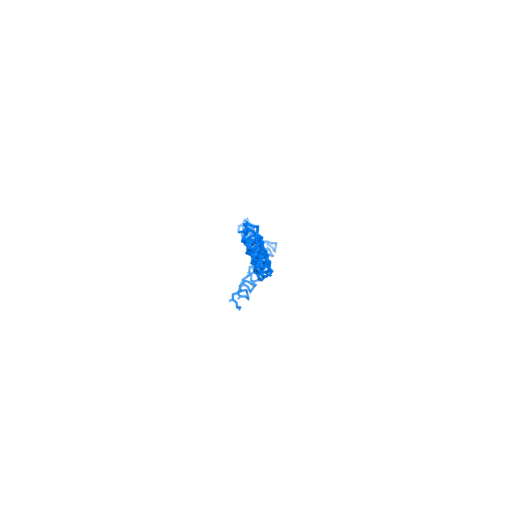A 1 93 ? -7.303 -2.330 4.320 1.00 82.25 93 GLY A CA 1
ATOM 671 C C . GLY A 1 93 ? -6.974 -3.794 4.004 1.00 82.25 93 GLY A C 1
ATOM 672 O O . GLY A 1 93 ? -6.336 -4.078 2.992 1.00 82.25 93 GLY A O 1
ATOM 673 N N . ALA A 1 94 ? -7.470 -4.742 4.801 1.00 82.62 94 ALA A N 1
ATOM 674 C CA . ALA A 1 94 ? -7.255 -6.173 4.593 1.00 82.62 94 ALA A CA 1
ATOM 675 C C . ALA A 1 94 ? -7.927 -6.686 3.308 1.00 82.62 94 ALA A C 1
ATOM 677 O O . ALA A 1 94 ? -7.310 -7.436 2.549 1.00 82.62 94 ALA A O 1
ATOM 678 N N . ILE A 1 95 ? -9.155 -6.242 3.016 1.00 86.94 95 ILE A N 1
ATOM 679 C CA . ILE A 1 95 ? -9.865 -6.564 1.767 1.00 86.94 95 ILE A CA 1
ATOM 680 C C . ILE A 1 95 ? -9.132 -5.960 0.563 1.00 86.94 95 ILE A C 1
ATOM 682 O O . ILE A 1 95 ? -8.937 -6.640 -0.448 1.00 86.94 95 ILE A O 1
ATOM 686 N N . GLY A 1 96 ? -8.684 -4.705 0.673 1.00 82.94 96 GLY A N 1
ATOM 687 C CA . GLY A 1 96 ? -7.886 -4.039 -0.356 1.00 82.94 96 GLY A CA 1
ATOM 688 C C . GLY A 1 96 ? -6.567 -4.766 -0.628 1.00 82.94 96 GLY A C 1
ATOM 689 O O . GLY A 1 96 ? -6.200 -4.973 -1.784 1.00 82.94 96 GLY A O 1
ATOM 690 N N . TYR A 1 97 ? -5.897 -5.240 0.424 1.00 80.38 97 TYR A N 1
ATOM 691 C CA . TYR A 1 97 ? -4.673 -6.032 0.319 1.00 80.38 97 TYR A CA 1
ATOM 692 C C . TYR A 1 97 ? -4.917 -7.399 -0.334 1.00 80.38 97 TYR A C 1
ATOM 694 O O . TYR A 1 97 ? -4.189 -7.788 -1.248 1.00 80.38 97 TYR A O 1
ATOM 702 N N . ALA A 1 98 ? -5.964 -8.113 0.089 1.00 79.88 98 ALA A N 1
ATOM 703 C CA . ALA A 1 98 ? -6.329 -9.415 -0.465 1.00 79.88 98 ALA A CA 1
ATOM 704 C C . ALA A 1 98 ? -6.720 -9.324 -1.949 1.00 79.88 98 ALA A C 1
ATOM 706 O O . ALA A 1 98 ? -6.354 -10.191 -2.740 1.00 79.88 98 ALA A O 1
ATOM 707 N N . SER A 1 99 ? -7.405 -8.246 -2.336 1.00 78.44 99 SER A N 1
ATOM 708 C CA . SER A 1 99 ? -7.789 -7.980 -3.727 1.00 78.44 99 SER A CA 1
ATOM 709 C C . SER A 1 99 ? -6.596 -7.621 -4.612 1.00 78.44 99 SER A C 1
ATOM 711 O O . SER A 1 99 ? -6.648 -7.853 -5.809 1.00 78.44 99 SER A O 1
ATOM 713 N N . ASN A 1 100 ? -5.517 -7.074 -4.041 1.00 71.19 100 ASN A N 1
ATOM 714 C CA . ASN A 1 100 ? -4.298 -6.738 -4.780 1.00 71.19 100 ASN A CA 1
ATOM 715 C C . ASN A 1 100 ? -3.362 -7.944 -5.000 1.00 71.19 100 ASN A C 1
ATOM 717 O O . ASN A 1 100 ? -2.397 -7.835 -5.751 1.00 71.19 100 ASN A O 1
ATOM 721 N N . ARG A 1 101 ? -3.612 -9.076 -4.322 1.00 63.41 101 ARG A N 1
ATOM 722 C CA . ARG A 1 101 ? -2.881 -10.342 -4.524 1.00 63.41 101 ARG A CA 1
ATOM 723 C C . ARG A 1 101 ? -3.464 -11.220 -5.639 1.00 63.41 101 ARG A C 1
ATO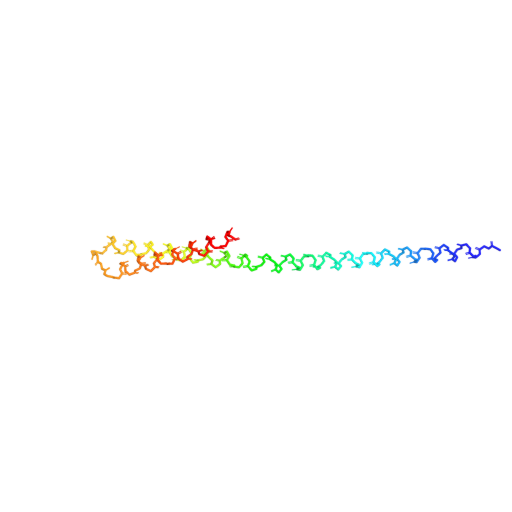M 725 O O . ARG A 1 101 ? -2.788 -12.164 -6.037 1.00 63.41 101 ARG A O 1
ATOM 732 N N . ARG A 1 102 ? -4.699 -10.957 -6.075 1.00 55.97 102 ARG A N 1
ATOM 733 C CA . ARG A 1 102 ? -5.329 -11.614 -7.231 1.00 55.97 102 ARG A CA 1
ATOM 734 C C . ARG A 1 102 ? -5.019 -10.829 -8.498 1.00 55.97 102 ARG A C 1
ATOM 736 O O . ARG A 1 102 ? -4.831 -11.491 -9.536 1.00 55.97 102 ARG A O 1
#

Sequence (102 aa):
MSSDWIASFAEGLQSVVNVSGAVKGVISSSVAEGVENGFYSITPRVIRLVIVSGLLLTGLLVFALGFGQVLENTFQAKGSGYLLAGAVFIAVGAIGYASNRR

Secondary structure (DSSP, 8-state):
--SHHHHHHHHHHHHHHHHHHHHHHHHHHHHHHHHHHHHHHHHHHHHHHHHHHHHHHHHHHHHHHHHHHHHHTTT-HHHHHHHHHHHHHHHHHHHHHHHH--

Radius of gyration: 31.48 Å; chains: 1; bounding box: 64×19×92 Å